Protein AF-A0A8J2I0V3-F1 (afdb_monomer_lite)

Sequence (167 aa):
MATTNLEAVETAKTISGPHTLFNSSFIIEFLEPPPTLNATVLMRTIYLTPANSKGKHHPQSPPLHLHFDQSETFYVAKGKVGTTLGWAAQDQAWTSEDGAFEIEPWVPHRFWPHPEAQEDSVLYVWAHPTGTPDPMDRLFFENLLLYMSDVEEKKVSLSLIQIMLMQ

Radius of gyration: 15.23 Å; chains: 1; bounding box: 44×33×40 Å

Secondary structure (DSSP, 8-state):
-PPP-HHHHHTPPEEEEEEEETTTTEEEEEE---GGG--SEEEEEEEPTTGGGGGGGSTTSPPSB--SSEEEEEEEEES-EEEEETTTTEEEEE-GGG-EEEE-TT--EEEEE-TT-SS-EEEEEEEEE-S-SS---HHHHHHHHHHHHHHHTTSS---HHHHHT--

Structure (mmCIF, N/CA/C/O backbone):
data_AF-A0A8J2I0V3-F1
#
_entry.id   AF-A0A8J2I0V3-F1
#
loop_
_atom_site.group_PDB
_atom_site.id
_atom_site.type_symbol
_atom_site.label_atom_id
_atom_site.label_alt_id
_atom_site.label_comp_id
_atom_site.label_asym_id
_atom_site.label_entity_id
_atom_site.label_seq_id
_atom_site.pdbx_PDB_ins_code
_atom_site.Cartn_x
_atom_site.Cartn_y
_atom_site.Cartn_z
_atom_site.occupancy
_atom_site.B_iso_or_equiv
_atom_site.auth_seq_id
_atom_site.auth_comp_id
_atom_site.auth_asym_id
_atom_site.auth_atom_id
_atom_site.pdbx_PDB_model_num
ATOM 1 N N . MET A 1 1 ? -23.773 2.812 6.307 1.00 44.81 1 MET A N 1
ATOM 2 C CA . MET A 1 1 ? -22.314 2.992 6.417 1.00 44.81 1 MET A CA 1
ATOM 3 C C . MET A 1 1 ? -22.044 4.483 6.401 1.00 44.81 1 MET A C 1
ATOM 5 O O . MET A 1 1 ? -22.636 5.163 5.570 1.00 44.81 1 MET A O 1
ATOM 9 N N . ALA A 1 2 ? -21.287 5.008 7.363 1.00 54.22 2 ALA A N 1
ATOM 10 C CA . ALA A 1 2 ? -20.864 6.404 7.308 1.00 54.22 2 ALA A CA 1
ATOM 11 C C . ALA A 1 2 ? -19.911 6.560 6.114 1.00 54.22 2 ALA A C 1
ATOM 13 O O . ALA A 1 2 ? -19.030 5.729 5.929 1.00 54.22 2 ALA A O 1
ATOM 14 N N . THR A 1 3 ? -20.119 7.569 5.274 1.00 70.19 3 THR A N 1
ATOM 15 C CA . THR A 1 3 ? -19.215 7.871 4.160 1.00 70.19 3 THR A CA 1
ATOM 16 C C . THR A 1 3 ? -17.861 8.309 4.709 1.00 70.19 3 THR A C 1
ATOM 18 O O . THR A 1 3 ? -17.801 9.273 5.475 1.00 70.19 3 THR A O 1
ATOM 21 N N . THR A 1 4 ? -16.788 7.618 4.321 1.00 84.44 4 THR A N 1
ATOM 22 C CA . THR A 1 4 ? -15.409 7.993 4.656 1.00 84.44 4 THR A CA 1
ATOM 23 C C . THR A 1 4 ? -15.131 9.421 4.195 1.00 84.44 4 THR A C 1
ATOM 25 O O . THR A 1 4 ? -15.359 9.761 3.035 1.00 84.44 4 THR A O 1
ATOM 28 N N . ASN A 1 5 ? -14.635 10.270 5.098 1.00 91.12 5 ASN A N 1
ATOM 29 C CA . ASN A 1 5 ? -14.218 11.625 4.748 1.00 91.12 5 ASN A CA 1
ATOM 30 C C . ASN A 1 5 ? -12.837 11.581 4.070 1.00 91.12 5 ASN A C 1
ATOM 32 O O . ASN A 1 5 ? -11.808 11.643 4.743 1.00 91.12 5 ASN A O 1
ATOM 36 N N . LEU A 1 6 ? -12.830 11.447 2.741 1.00 94.00 6 LEU A N 1
ATOM 37 C CA . LEU A 1 6 ? -11.606 11.360 1.939 1.00 94.00 6 LEU A CA 1
ATOM 38 C C . LEU A 1 6 ? -10.762 12.639 2.002 1.00 94.00 6 LEU A C 1
ATOM 40 O O . LEU A 1 6 ? -9.542 12.553 2.001 1.00 94.00 6 LEU A O 1
ATOM 44 N N . GLU A 1 7 ? -11.377 13.814 2.161 1.00 94.38 7 GLU A N 1
ATOM 45 C CA . GLU A 1 7 ? -10.634 15.069 2.335 1.00 94.38 7 GLU A CA 1
ATOM 46 C C . GLU A 1 7 ? -9.775 15.030 3.609 1.00 94.38 7 GLU A C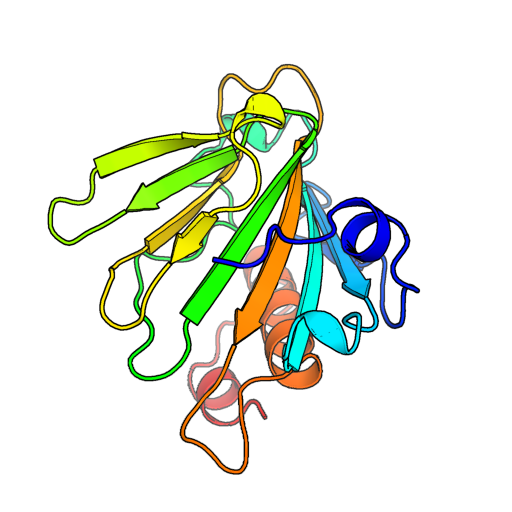 1
ATOM 48 O O . GLU A 1 7 ? -8.601 15.403 3.592 1.00 94.38 7 GLU A O 1
ATOM 53 N N . ALA A 1 8 ? -10.324 14.509 4.712 1.00 95.12 8 ALA A N 1
ATOM 54 C CA . ALA A 1 8 ? -9.568 14.335 5.953 1.00 95.12 8 ALA A CA 1
ATOM 55 C C . ALA A 1 8 ? -8.421 13.318 5.806 1.00 95.12 8 ALA A C 1
ATOM 57 O O . ALA A 1 8 ? -7.373 13.491 6.422 1.00 95.12 8 ALA A O 1
ATOM 58 N N . VAL A 1 9 ? -8.604 12.273 4.990 1.00 96.38 9 VAL A N 1
ATOM 59 C CA . VAL A 1 9 ? -7.557 11.285 4.670 1.00 96.38 9 VAL A CA 1
ATOM 60 C C . VAL A 1 9 ? -6.444 11.932 3.841 1.00 96.38 9 VAL A C 1
ATOM 62 O O . VAL A 1 9 ? -5.264 11.775 4.153 1.00 96.38 9 VAL A O 1
ATOM 65 N N . GLU A 1 10 ? -6.803 12.685 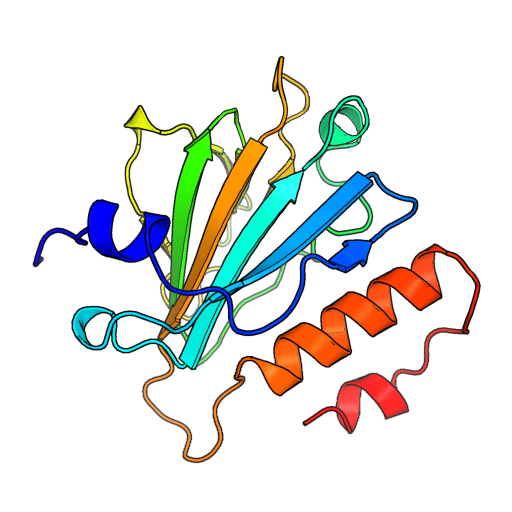2.802 1.00 96.69 10 GLU A N 1
ATOM 66 C CA . GLU A 1 10 ? -5.843 13.271 1.866 1.00 96.69 10 GLU A CA 1
ATOM 67 C C . GLU A 1 10 ? -5.003 14.391 2.490 1.00 96.69 10 GLU A C 1
ATOM 69 O O . GLU A 1 10 ? -3.817 14.527 2.170 1.00 96.69 10 GLU A O 1
ATOM 74 N N . THR A 1 11 ? -5.609 15.160 3.399 1.00 96.62 11 THR A N 1
ATOM 75 C CA . THR A 1 11 ? -4.984 16.283 4.121 1.00 96.62 11 THR A CA 1
ATOM 76 C C . THR A 1 11 ? -4.332 15.880 5.446 1.00 96.62 11 THR A C 1
ATOM 78 O O . THR A 1 11 ? -3.791 16.739 6.149 1.00 96.62 11 THR A O 1
ATOM 81 N N . ALA A 1 12 ? -4.358 14.588 5.795 1.00 97.69 12 ALA A N 1
ATOM 82 C CA . ALA A 1 12 ? -3.767 14.083 7.024 1.00 97.69 12 ALA A CA 1
ATOM 83 C C . ALA A 1 12 ? -2.273 14.438 7.123 1.00 97.69 12 ALA A C 1
ATOM 85 O O . ALA A 1 12 ? -1.519 14.413 6.147 1.00 97.69 12 ALA A O 1
ATOM 86 N N . LYS A 1 13 ? -1.838 14.783 8.336 1.00 98.00 13 LYS A N 1
ATOM 87 C CA . LYS A 1 13 ? -0.475 15.244 8.605 1.00 98.00 13 LYS A CA 1
ATOM 88 C C . LYS A 1 13 ? 0.525 14.105 8.405 1.00 98.00 13 LYS A C 1
ATOM 90 O O . LYS A 1 13 ? 0.410 13.073 9.059 1.00 98.00 13 LYS A O 1
ATOM 95 N N . THR A 1 14 ? 1.562 14.324 7.599 1.00 98.44 14 THR A N 1
ATOM 96 C CA . THR A 1 14 ? 2.701 13.398 7.510 1.00 98.44 14 THR A CA 1
ATOM 97 C C . THR A 1 14 ? 3.460 13.345 8.837 1.00 98.44 14 THR A C 1
ATOM 99 O O . THR A 1 14 ? 3.862 14.378 9.379 1.00 98.44 14 THR A O 1
ATOM 102 N N . ILE A 1 15 ? 3.667 12.135 9.352 1.00 98.31 15 ILE A N 1
ATOM 103 C CA . ILE A 1 15 ? 4.396 11.856 10.599 1.00 98.31 15 ILE A CA 1
ATOM 104 C C . ILE A 1 15 ? 5.674 11.040 10.377 1.00 98.31 15 ILE A C 1
ATOM 106 O O . ILE A 1 15 ? 6.540 11.049 11.249 1.00 98.31 15 ILE A O 1
ATOM 110 N N . SER A 1 16 ? 5.819 10.377 9.225 1.00 98.31 16 SER A N 1
ATOM 111 C CA . SER A 1 16 ? 7.087 9.797 8.769 1.00 98.31 16 SER A CA 1
ATOM 112 C C . SER A 1 16 ? 7.155 9.721 7.238 1.00 98.31 16 SER A C 1
ATOM 114 O O . SER A 1 16 ? 6.122 9.657 6.569 1.00 98.31 16 SER A O 1
ATOM 116 N N . GLY A 1 17 ? 8.368 9.709 6.684 1.00 97.19 17 GLY A N 1
ATOM 117 C CA . GLY A 1 17 ? 8.632 9.800 5.246 1.00 97.19 17 GLY A CA 1
ATOM 118 C C . GLY A 1 17 ? 8.710 11.248 4.719 1.00 97.19 17 GLY A C 1
ATOM 119 O O . GLY A 1 17 ? 8.766 12.190 5.514 1.00 97.19 17 GLY A O 1
ATOM 120 N N . PRO A 1 18 ? 8.745 11.448 3.387 1.00 98.06 18 PRO A N 1
ATOM 121 C CA . PRO A 1 18 ? 8.649 10.416 2.354 1.00 98.06 18 PRO A CA 1
ATOM 122 C C . PRO A 1 18 ? 9.880 9.511 2.307 1.00 98.06 18 PRO A C 1
ATOM 124 O O . PRO A 1 18 ? 11.017 9.978 2.244 1.00 98.06 18 PRO A O 1
ATOM 127 N N . HIS A 1 19 ? 9.639 8.203 2.278 1.00 98.56 19 HIS A N 1
ATOM 128 C CA . HIS A 1 19 ? 10.661 7.190 2.036 1.00 98.56 19 HIS A CA 1
ATOM 129 C C . HIS A 1 19 ? 10.602 6.770 0.574 1.00 98.56 19 HIS A C 1
ATOM 131 O O . HIS A 1 19 ? 9.550 6.362 0.088 1.00 98.56 19 HIS A O 1
ATOM 137 N N . THR A 1 20 ? 11.726 6.877 -0.130 1.00 98.50 20 THR A N 1
ATOM 138 C CA . THR A 1 20 ? 11.858 6.403 -1.514 1.00 98.50 20 THR A CA 1
ATOM 139 C C . THR A 1 20 ? 12.440 4.999 -1.492 1.00 98.50 20 THR A C 1
ATOM 141 O O . THR A 1 20 ? 13.559 4.807 -1.021 1.00 98.50 20 THR A O 1
ATOM 144 N N . LEU A 1 21 ? 11.669 4.030 -1.974 1.00 98.31 21 LEU A N 1
ATOM 145 C CA . LEU A 1 21 ? 11.920 2.603 -1.820 1.00 98.31 21 LEU A CA 1
ATOM 146 C C . LEU A 1 21 ? 11.964 1.888 -3.181 1.00 98.31 21 LEU A C 1
ATOM 148 O O . LEU A 1 21 ? 11.505 2.401 -4.208 1.00 98.31 21 LEU A O 1
ATOM 152 N N . PHE A 1 22 ? 12.478 0.662 -3.157 1.00 97.94 22 PHE A N 1
ATOM 153 C CA . PHE A 1 22 ? 12.474 -0.317 -4.238 1.00 97.94 22 PHE A CA 1
ATOM 154 C C . PHE A 1 22 ? 13.138 0.162 -5.540 1.00 97.94 22 PHE A C 1
ATOM 156 O O . PHE A 1 22 ? 12.588 0.013 -6.631 1.00 97.94 22 PHE A O 1
ATOM 163 N N . ASN A 1 23 ? 14.358 0.691 -5.446 1.00 97.31 23 ASN A N 1
ATOM 164 C CA . ASN A 1 23 ? 15.090 1.322 -6.552 1.00 97.31 23 ASN A CA 1
ATOM 165 C C . ASN A 1 23 ? 14.358 2.558 -7.103 1.00 97.31 23 ASN A C 1
ATOM 167 O O . ASN A 1 23 ? 14.238 2.738 -8.318 1.00 97.31 23 ASN A O 1
ATOM 171 N N . SER A 1 24 ? 13.857 3.398 -6.195 1.00 97.75 24 SER A N 1
ATOM 172 C CA . SER A 1 24 ? 13.147 4.643 -6.509 1.00 97.75 24 SER A CA 1
ATOM 173 C C . SER A 1 24 ? 11.892 4.460 -7.360 1.00 97.75 24 SER A C 1
ATOM 175 O O . SER A 1 24 ? 11.544 5.340 -8.146 1.00 97.75 24 SER A O 1
ATOM 177 N N . SER A 1 25 ? 11.208 3.324 -7.218 1.00 98.25 25 SER A N 1
ATOM 178 C CA . SER A 1 25 ? 9.961 3.042 -7.937 1.00 98.25 25 SER A CA 1
ATOM 179 C C . SER A 1 25 ? 8.705 3.217 -7.087 1.00 98.25 25 SER A C 1
ATOM 181 O O . SER A 1 25 ? 7.591 3.138 -7.60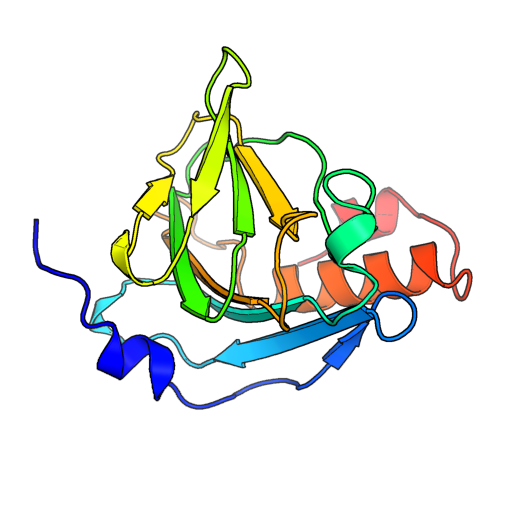6 1.00 98.25 25 SER A O 1
ATOM 183 N N . PHE A 1 26 ? 8.873 3.445 -5.786 1.00 98.62 26 PHE A N 1
ATOM 184 C CA . PHE A 1 26 ? 7.780 3.573 -4.838 1.00 98.62 26 PHE A CA 1
ATOM 185 C C . PHE A 1 26 ? 8.119 4.608 -3.772 1.00 98.62 26 PHE A C 1
ATOM 187 O O . PHE A 1 26 ? 9.229 4.612 -3.241 1.00 98.62 26 PHE A O 1
ATOM 194 N N . ILE A 1 27 ? 7.160 5.464 -3.441 1.00 98.75 27 ILE A N 1
ATOM 195 C CA . ILE A 1 27 ? 7.255 6.381 -2.305 1.00 98.75 27 ILE A CA 1
ATOM 196 C C . ILE A 1 27 ? 6.205 5.979 -1.282 1.00 98.75 27 ILE A C 1
ATOM 198 O O . ILE A 1 27 ? 5.072 5.668 -1.648 1.00 98.75 27 ILE A O 1
ATOM 202 N N . ILE A 1 28 ? 6.570 6.018 -0.005 1.00 98.69 28 ILE A N 1
ATOM 203 C CA . ILE A 1 28 ? 5.624 5.880 1.098 1.00 98.69 28 ILE A CA 1
ATOM 204 C C . ILE A 1 28 ? 5.808 6.989 2.126 1.00 98.69 28 ILE A C 1
ATOM 206 O O . ILE A 1 28 ? 6.924 7.337 2.515 1.00 98.69 28 ILE A O 1
ATOM 210 N N . GLU A 1 29 ? 4.685 7.520 2.581 1.00 98.69 29 GLU A N 1
ATOM 211 C CA . GLU A 1 29 ? 4.562 8.409 3.724 1.00 98.69 29 GLU A CA 1
ATOM 212 C C . GLU A 1 29 ? 3.578 7.801 4.716 1.00 98.69 29 GLU A C 1
ATOM 214 O O . GLU A 1 29 ? 2.534 7.268 4.334 1.00 98.69 29 GLU A O 1
ATOM 219 N N . PHE A 1 30 ? 3.895 7.925 5.997 1.00 98.56 30 PHE A N 1
ATOM 220 C CA . PHE A 1 30 ? 2.989 7.571 7.076 1.00 98.56 30 PHE A CA 1
ATOM 221 C C . PHE A 1 30 ? 2.332 8.841 7.588 1.00 98.56 30 PHE A C 1
ATOM 223 O O . PHE A 1 30 ? 3.017 9.823 7.894 1.00 98.56 30 PHE A O 1
ATOM 230 N N . LEU A 1 31 ? 1.010 8.820 7.672 1.00 98.50 31 LEU A N 1
ATOM 231 C CA . LEU A 1 31 ? 0.189 9.953 8.069 1.00 98.50 31 LEU A CA 1
ATOM 232 C C . LEU A 1 31 ? -0.447 9.681 9.434 1.00 98.50 31 LEU A C 1
ATOM 234 O O . LEU A 1 31 ? -0.674 8.531 9.809 1.00 98.50 31 LEU A O 1
ATOM 238 N N . GLU A 1 32 ? -0.735 10.743 10.177 1.00 97.62 32 GLU A N 1
ATOM 239 C CA . GLU A 1 32 ? -1.544 10.678 11.393 1.00 97.62 32 GLU A CA 1
ATOM 240 C C . GLU A 1 32 ? -2.992 10.342 11.005 1.00 97.62 32 GLU A C 1
ATOM 242 O O . GLU A 1 32 ? -3.629 11.157 10.330 1.00 97.62 32 GLU A O 1
ATOM 247 N N . PRO A 1 33 ? -3.532 9.163 11.374 1.00 95.38 33 PRO A N 1
ATOM 248 C CA . PRO A 1 33 ? -4.884 8.799 10.980 1.00 95.38 33 PRO A CA 1
ATOM 249 C C . PRO A 1 33 ? -5.899 9.768 11.601 1.00 95.38 33 PRO A C 1
ATOM 251 O O . PRO A 1 33 ? -5.851 10.001 12.814 1.00 95.38 33 PRO A O 1
ATOM 254 N N . PRO A 1 34 ? -6.851 10.317 10.824 1.00 93.94 34 PRO A N 1
ATOM 255 C CA . PRO A 1 34 ? -7.959 11.066 11.394 1.00 93.94 34 PRO A CA 1
ATOM 256 C C . PRO A 1 34 ? -8.666 10.239 12.482 1.00 93.94 34 PRO A C 1
ATOM 258 O O . PRO A 1 34 ? -8.963 9.065 12.238 1.00 93.94 34 PRO A O 1
ATOM 261 N N . PRO A 1 35 ? -9.011 10.820 13.650 1.00 89.31 35 PRO A N 1
ATOM 262 C CA . PRO A 1 35 ? -9.628 10.072 14.751 1.00 89.31 35 PRO A CA 1
ATOM 263 C C . PRO A 1 35 ? -10.908 9.323 14.360 1.00 89.31 35 PRO A C 1
ATOM 265 O O . PRO A 1 35 ? -11.255 8.311 14.959 1.00 89.31 35 PRO A O 1
ATOM 268 N N . THR A 1 36 ? -11.609 9.804 13.332 1.00 88.19 36 THR A N 1
ATOM 269 C CA . THR A 1 36 ? -12.836 9.200 12.807 1.00 88.19 36 THR A CA 1
ATOM 270 C C . THR A 1 36 ? -12.614 7.915 12.013 1.00 88.19 36 THR A C 1
ATOM 272 O O . THR A 1 36 ? -13.588 7.205 11.784 1.00 88.19 36 THR A O 1
ATOM 275 N N . LEU A 1 37 ? -11.388 7.614 11.566 1.00 89.00 37 LEU A N 1
ATOM 276 C CA . LEU A 1 37 ? -11.109 6.388 10.810 1.00 89.00 37 LEU A CA 1
ATOM 277 C C . LEU A 1 37 ? -11.002 5.151 11.699 1.00 89.00 37 LEU A C 1
ATOM 279 O O . LEU A 1 37 ? -11.129 4.052 11.178 1.00 89.00 37 LEU A O 1
ATOM 283 N N . ASN A 1 38 ? -10.756 5.308 13.006 1.00 87.94 38 ASN A N 1
ATOM 284 C CA . ASN A 1 38 ? -10.412 4.188 13.885 1.00 87.94 38 ASN A CA 1
ATOM 285 C C . ASN A 1 38 ? -9.322 3.296 13.251 1.00 87.94 38 ASN A C 1
ATOM 287 O O . ASN A 1 38 ? -9.556 2.124 12.957 1.00 87.94 38 ASN A O 1
ATOM 291 N N . ALA A 1 39 ? -8.166 3.894 12.953 1.00 93.00 39 ALA A N 1
ATOM 292 C CA . ALA A 1 39 ? -7.070 3.222 12.268 1.00 93.00 39 ALA A CA 1
ATOM 293 C C . ALA A 1 39 ? -5.759 3.326 13.052 1.00 93.00 39 ALA A C 1
ATOM 295 O O . ALA A 1 39 ? -5.471 4.367 13.646 1.00 93.00 39 ALA A O 1
ATOM 296 N N . THR A 1 40 ? -4.953 2.263 13.032 1.00 93.25 40 THR A N 1
ATOM 297 C CA . THR A 1 40 ? -3.633 2.221 13.701 1.00 93.25 40 THR A CA 1
ATOM 298 C C . THR A 1 40 ? -2.488 2.673 12.808 1.00 93.25 40 THR A C 1
ATOM 300 O O . THR A 1 40 ? -1.406 3.013 13.287 1.00 93.25 40 THR A O 1
ATOM 303 N N . VAL A 1 41 ? -2.727 2.709 11.502 1.00 95.88 41 VAL A N 1
ATOM 304 C CA . VAL A 1 41 ? -1.800 3.224 10.504 1.00 95.88 41 VAL A CA 1
ATOM 305 C C . VAL A 1 41 ? -2.595 3.835 9.358 1.00 95.88 41 VAL A C 1
ATOM 307 O O . VAL A 1 41 ? -3.659 3.333 9.004 1.00 95.88 41 VAL A O 1
ATOM 310 N N . LEU A 1 42 ? -2.066 4.908 8.777 1.00 97.94 42 LEU A N 1
ATOM 311 C CA . LEU A 1 42 ? -2.508 5.467 7.507 1.00 97.94 42 LEU A CA 1
ATOM 312 C C . LEU A 1 42 ? -1.265 5.703 6.650 1.00 97.94 42 LEU A C 1
ATOM 314 O O . LEU A 1 42 ? -0.329 6.384 7.072 1.00 97.94 42 LEU A O 1
ATOM 318 N N . MET A 1 43 ? -1.250 5.123 5.459 1.00 98.50 43 MET A N 1
ATOM 319 C CA . MET A 1 43 ? -0.152 5.217 4.505 1.00 98.50 43 MET A CA 1
ATOM 320 C C . MET A 1 43 ? -0.633 5.952 3.264 1.00 98.50 43 MET A C 1
ATOM 322 O O . MET A 1 43 ? -1.656 5.579 2.692 1.00 98.50 43 MET A O 1
ATOM 326 N N . ARG A 1 44 ? 0.128 6.952 2.817 1.00 98.75 44 ARG A N 1
ATOM 327 C CA . ARG A 1 44 ? 0.058 7.460 1.445 1.00 98.75 44 ARG A CA 1
ATOM 328 C C . ARG A 1 44 ? 1.196 6.838 0.663 1.00 98.75 44 ARG A C 1
ATOM 330 O O . ARG A 1 44 ? 2.363 6.997 1.012 1.00 98.75 44 ARG A O 1
ATOM 337 N N . THR A 1 45 ? 0.847 6.134 -0.397 1.00 98.44 45 THR A N 1
ATOM 338 C CA . THR A 1 45 ? 1.794 5.415 -1.240 1.00 98.44 45 THR A CA 1
ATOM 339 C C . THR A 1 45 ? 1.705 5.912 -2.670 1.00 98.44 45 THR A C 1
ATOM 341 O O . THR A 1 45 ? 0.628 6.273 -3.144 1.00 98.44 45 THR A O 1
ATOM 344 N N . ILE A 1 46 ? 2.845 5.963 -3.350 1.00 98.69 46 ILE A N 1
ATOM 345 C CA . ILE A 1 46 ? 2.937 6.412 -4.735 1.00 98.69 46 ILE A CA 1
ATOM 346 C C . ILE A 1 46 ? 3.730 5.378 -5.515 1.00 98.69 46 ILE A C 1
ATOM 348 O O . ILE A 1 46 ? 4.922 5.192 -5.268 1.00 98.69 46 ILE A O 1
ATOM 352 N N . TYR A 1 47 ? 3.083 4.728 -6.477 1.00 98.56 47 TYR A N 1
ATOM 353 C CA . TYR A 1 47 ? 3.790 3.951 -7.48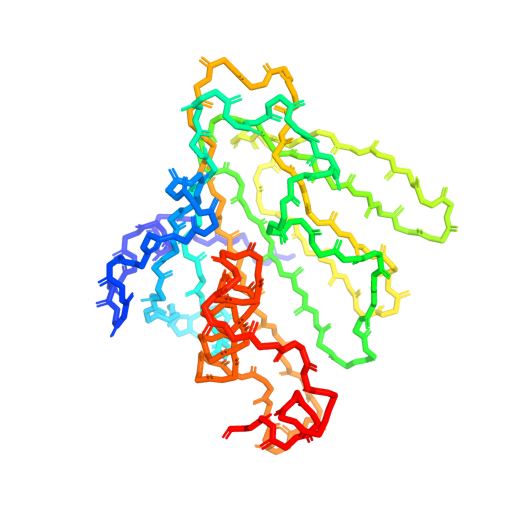4 1.00 98.56 47 TYR A CA 1
ATOM 354 C C . TYR A 1 47 ? 4.231 4.867 -8.624 1.00 98.56 47 TYR A C 1
ATOM 356 O O . TYR A 1 47 ? 3.398 5.520 -9.263 1.00 98.56 47 TYR A O 1
ATOM 364 N N . LEU A 1 48 ? 5.542 4.915 -8.861 1.00 98.19 48 LEU A N 1
ATOM 365 C CA . LEU A 1 48 ? 6.153 5.817 -9.829 1.00 98.19 48 LEU A CA 1
ATOM 366 C C . LEU A 1 48 ? 6.244 5.176 -11.215 1.00 98.19 48 LEU A C 1
ATOM 368 O O . LEU A 1 48 ? 6.646 4.020 -11.394 1.00 98.19 48 LEU A O 1
ATOM 372 N N . THR A 1 49 ? 5.929 5.961 -12.233 1.00 95.38 49 THR A N 1
ATOM 373 C CA . THR A 1 49 ? 6.176 5.595 -13.627 1.00 95.38 49 THR A CA 1
ATOM 374 C C . THR A 1 49 ? 7.680 5.649 -13.949 1.00 95.38 49 THR A C 1
ATOM 376 O O . THR A 1 49 ? 8.411 6.466 -13.393 1.00 95.38 49 THR A O 1
ATOM 379 N N . PRO A 1 50 ? 8.202 4.758 -14.820 1.00 96.06 50 PRO A N 1
ATOM 380 C CA . PRO A 1 50 ? 7.500 3.738 -15.607 1.00 96.06 50 PRO A CA 1
ATOM 381 C C . PRO A 1 50 ? 7.350 2.377 -14.893 1.00 96.06 50 PRO A C 1
ATOM 383 O O . PRO A 1 50 ? 6.958 1.388 -15.523 1.00 96.06 50 PRO A O 1
ATOM 386 N N . ALA A 1 51 ? 7.680 2.278 -13.601 1.00 95.50 51 ALA A N 1
ATOM 387 C CA . ALA A 1 51 ? 7.740 0.998 -12.894 1.00 95.50 51 ALA A CA 1
ATOM 388 C C . ALA A 1 51 ? 6.374 0.313 -12.722 1.00 95.50 51 ALA A C 1
ATOM 390 O O . ALA A 1 51 ? 6.337 -0.897 -12.498 1.00 95.50 51 ALA A O 1
ATOM 391 N N . ASN A 1 52 ? 5.269 1.039 -12.923 1.00 93.56 52 ASN A N 1
ATOM 392 C CA . ASN A 1 52 ? 3.913 0.480 -12.946 1.00 93.56 52 ASN A CA 1
ATOM 393 C C . ASN A 1 52 ? 3.747 -0.676 -13.941 1.00 93.56 52 ASN A C 1
ATOM 395 O O . ASN A 1 52 ? 3.001 -1.619 -13.683 1.00 93.56 52 ASN A O 1
ATOM 399 N N . SER A 1 53 ? 4.516 -0.661 -15.035 1.00 95.69 53 SER A N 1
ATOM 400 C CA . SER A 1 53 ? 4.564 -1.747 -16.024 1.00 95.69 53 SER A CA 1
ATOM 401 C C . SER A 1 53 ? 4.936 -3.114 -15.433 1.00 95.69 53 SER A C 1
ATOM 403 O O . SER A 1 53 ? 4.596 -4.142 -16.017 1.00 95.69 53 SER A O 1
ATOM 405 N N . LYS A 1 54 ? 5.590 -3.153 -14.262 1.00 97.19 54 LYS A N 1
ATOM 406 C CA . LYS A 1 54 ? 5.915 -4.400 -13.555 1.00 97.19 54 LYS A CA 1
ATOM 407 C C . LYS A 1 54 ? 4.674 -5.101 -12.987 1.00 97.19 54 LYS A C 1
ATOM 409 O O . LYS A 1 54 ? 4.740 -6.303 -12.727 1.00 97.19 54 LYS A O 1
ATOM 414 N N . GLY A 1 55 ? 3.555 -4.398 -12.794 1.00 97.88 55 GLY A N 1
ATOM 415 C CA . GLY A 1 55 ? 2.317 -4.994 -12.296 1.00 97.88 55 GLY A CA 1
ATOM 416 C C . GLY A 1 55 ? 2.520 -5.766 -10.992 1.00 97.88 55 GLY A C 1
ATOM 417 O O . GLY A 1 55 ? 3.240 -5.341 -10.094 1.00 97.88 55 GLY A O 1
ATOM 418 N N . LYS A 1 56 ? 1.968 -6.979 -10.942 1.00 97.88 56 LYS A N 1
ATOM 419 C CA . LYS A 1 56 ? 2.127 -7.950 -9.844 1.00 97.88 56 LYS A CA 1
ATOM 420 C C . LYS A 1 56 ? 3.573 -8.359 -9.528 1.00 97.88 56 LYS A C 1
ATOM 422 O O . LYS A 1 56 ? 3.796 -8.980 -8.487 1.00 97.88 56 LYS A O 1
ATOM 427 N N . HIS A 1 57 ? 4.521 -8.080 -10.422 1.00 97.50 57 HIS A N 1
ATOM 428 C CA . HIS A 1 57 ? 5.951 -8.334 -10.232 1.00 97.50 57 HIS A CA 1
ATOM 429 C C . HIS A 1 57 ? 6.707 -7.105 -9.719 1.00 97.50 57 HIS A C 1
ATOM 431 O O . HIS A 1 57 ? 7.928 -7.157 -9.573 1.00 97.50 57 HIS A O 1
ATOM 437 N N . HIS A 1 58 ? 6.022 -5.987 -9.471 1.00 98.12 58 HIS A N 1
ATOM 438 C CA . HIS A 1 58 ? 6.636 -4.869 -8.778 1.00 98.12 58 HIS A CA 1
ATOM 439 C C . HIS A 1 58 ? 7.069 -5.335 -7.374 1.00 98.12 58 HIS A C 1
ATOM 441 O O . HIS A 1 58 ? 6.273 -5.969 -6.687 1.00 98.12 58 HIS A O 1
ATOM 447 N N . PRO A 1 59 ? 8.298 -5.042 -6.922 1.00 96.88 59 PRO A N 1
ATOM 448 C CA . PRO A 1 59 ? 8.839 -5.603 -5.678 1.00 96.88 59 PRO A CA 1
ATOM 449 C C . PRO A 1 59 ? 8.086 -5.171 -4.413 1.00 96.88 59 PRO A C 1
ATOM 451 O O . PRO A 1 59 ? 8.058 -5.911 -3.439 1.00 96.88 59 PRO A O 1
ATOM 454 N N . GLN A 1 60 ? 7.424 -4.010 -4.435 1.00 96.69 60 GLN A N 1
ATOM 455 C CA . GLN A 1 60 ? 6.523 -3.622 -3.348 1.00 96.69 60 GLN A CA 1
ATOM 456 C C . GLN A 1 60 ? 5.259 -4.492 -3.293 1.00 96.69 60 GLN A C 1
ATOM 458 O O . GLN A 1 60 ? 4.695 -4.639 -2.213 1.00 96.69 60 GLN A O 1
ATOM 463 N N . SER A 1 61 ? 4.782 -5.030 -4.424 1.00 97.12 61 SER A N 1
ATOM 464 C CA . SER A 1 61 ? 3.486 -5.707 -4.481 1.00 97.12 61 SER A CA 1
ATOM 465 C C . SER A 1 61 ? 3.518 -6.950 -3.601 1.00 97.12 61 SER A C 1
ATOM 467 O O . SER A 1 61 ? 4.144 -7.940 -4.000 1.00 97.12 61 SER A O 1
ATOM 469 N N . PRO A 1 62 ? 2.826 -6.955 -2.446 1.00 94.19 62 PRO A N 1
ATOM 470 C CA . PRO A 1 62 ? 2.963 -8.036 -1.487 1.00 94.19 62 PRO A CA 1
ATOM 471 C C . PRO A 1 62 ? 2.507 -9.356 -2.119 1.00 94.19 62 PRO A C 1
ATOM 473 O O . PRO A 1 62 ? 1.713 -9.346 -3.071 1.00 94.19 62 PRO A O 1
ATOM 476 N N . PRO A 1 63 ? 2.977 -10.509 -1.617 1.00 94.31 63 PRO A N 1
ATOM 477 C CA . PRO A 1 63 ? 2.365 -11.791 -1.936 1.00 94.31 63 PRO A CA 1
ATOM 478 C C . PRO A 1 63 ? 0.854 -11.763 -1.669 1.00 94.31 63 PRO A C 1
ATOM 480 O O . PRO A 1 63 ? 0.366 -10.945 -0.889 1.00 94.31 63 PRO A O 1
ATOM 483 N N . LEU A 1 64 ? 0.104 -12.671 -2.299 1.00 97.00 64 LEU A N 1
ATOM 484 C CA . LEU A 1 64 ? -1.296 -12.873 -1.928 1.00 97.00 64 LEU A CA 1
ATOM 485 C C . LEU A 1 64 ? -1.343 -13.328 -0.464 1.00 97.00 64 LEU A C 1
ATOM 487 O O . LEU A 1 64 ? -0.765 -14.363 -0.125 1.00 97.00 64 LEU A O 1
ATOM 491 N N . HIS A 1 65 ? -1.993 -12.543 0.385 1.00 96.06 65 HIS A N 1
ATOM 492 C CA . HIS A 1 65 ? -2.060 -12.764 1.827 1.00 96.06 65 HIS A CA 1
ATOM 493 C C . HIS A 1 65 ? -3.468 -12.466 2.338 1.00 96.06 65 HIS A C 1
ATOM 495 O O . HIS A 1 65 ? -4.356 -12.125 1.561 1.00 96.06 65 HIS A O 1
ATOM 501 N N . LEU A 1 66 ? -3.697 -12.671 3.632 1.00 95.62 66 LEU A N 1
ATOM 502 C CA . LEU A 1 66 ? -4.967 -12.359 4.272 1.00 95.62 66 LEU A CA 1
ATOM 503 C C . LEU A 1 66 ? -4.732 -12.009 5.743 1.00 95.62 66 LEU A C 1
ATOM 505 O O . LEU A 1 66 ? -3.781 -12.498 6.356 1.00 95.62 66 LEU A O 1
ATOM 509 N N . HIS A 1 67 ? -5.620 -11.197 6.301 1.00 93.00 67 HIS A N 1
ATOM 510 C CA . HIS A 1 67 ? -5.632 -10.841 7.714 1.00 93.00 67 HIS A CA 1
ATOM 511 C C . HIS A 1 67 ? -6.733 -11.623 8.439 1.00 93.00 67 HIS A C 1
ATOM 513 O O . HIS A 1 67 ? -7.826 -11.798 7.903 1.00 93.00 67 HIS A O 1
ATOM 519 N N . PHE A 1 68 ? -6.452 -12.116 9.649 1.00 91.88 68 PHE A N 1
ATOM 520 C CA . PHE A 1 68 ? -7.433 -12.880 10.434 1.00 91.88 68 PHE A CA 1
ATOM 521 C C . PHE A 1 68 ? -8.354 -12.002 11.296 1.00 91.88 68 PHE A C 1
ATOM 523 O O . PHE A 1 68 ? -9.493 -12.394 11.531 1.00 91.88 68 PHE A O 1
ATOM 530 N N . ASP A 1 69 ? -7.865 -10.851 11.768 1.00 90.06 69 ASP A N 1
ATOM 531 C CA . ASP A 1 69 ? -8.590 -9.951 12.690 1.00 90.06 69 ASP A CA 1
ATOM 532 C C . ASP A 1 69 ? -8.656 -8.494 12.202 1.00 90.06 69 ASP A C 1
ATOM 534 O O . ASP A 1 69 ? -9.555 -7.753 12.566 1.00 90.06 69 ASP A O 1
ATOM 538 N N . GLN A 1 70 ? -7.710 -8.077 11.365 1.00 90.62 70 GLN A N 1
ATOM 539 C CA . GLN A 1 70 ? -7.613 -6.710 10.864 1.00 90.62 70 GLN A CA 1
ATOM 540 C C . GLN A 1 70 ? -8.347 -6.588 9.526 1.00 90.62 70 GLN A C 1
ATOM 542 O O . GLN A 1 70 ? -8.075 -7.381 8.623 1.00 90.62 70 GLN A O 1
ATOM 547 N N . SER A 1 71 ? -9.221 -5.589 9.379 1.00 93.81 71 SER A N 1
ATOM 548 C CA . SER A 1 71 ? -9.646 -5.131 8.051 1.00 93.81 71 SER A CA 1
ATOM 549 C C . SER A 1 71 ? -8.679 -4.070 7.525 1.00 93.81 71 SER A C 1
ATOM 551 O O . SER A 1 71 ? -7.977 -3.392 8.288 1.00 93.81 71 SER A O 1
ATOM 553 N N . GLU A 1 72 ? -8.605 -3.944 6.207 1.00 95.06 72 GLU A N 1
ATOM 554 C CA . GLU A 1 72 ? -7.768 -2.956 5.535 1.00 95.06 72 GLU A CA 1
ATOM 555 C C . GLU A 1 72 ? -8.609 -2.205 4.513 1.00 95.06 72 GLU A C 1
ATOM 557 O O . GLU A 1 72 ? -9.202 -2.804 3.620 1.00 95.06 72 GLU A O 1
ATOM 562 N N . THR A 1 73 ? -8.658 -0.885 4.630 1.00 96.62 73 THR A N 1
ATOM 563 C CA . THR A 1 73 ? -9.364 -0.040 3.674 1.00 96.62 73 THR A CA 1
ATOM 564 C C . THR A 1 73 ? -8.358 0.690 2.807 1.00 96.62 73 THR A C 1
ATOM 566 O O . THR A 1 73 ? -7.322 1.159 3.287 1.00 96.62 73 THR A O 1
ATOM 569 N N . PHE A 1 74 ? -8.675 0.818 1.523 1.00 97.81 74 PHE A N 1
ATOM 570 C CA . PHE A 1 74 ? -7.862 1.580 0.592 1.00 97.81 74 PHE A CA 1
ATOM 571 C C . PHE A 1 74 ? -8.692 2.536 -0.257 1.00 97.81 74 PHE A C 1
ATOM 573 O O . PHE A 1 74 ? -9.903 2.385 -0.408 1.00 97.81 74 PHE A O 1
ATOM 580 N N . TYR A 1 75 ? -8.011 3.521 -0.832 1.00 97.62 75 TYR A N 1
ATOM 581 C CA . TYR A 1 75 ? -8.581 4.501 -1.747 1.00 97.62 75 TYR A CA 1
ATOM 582 C C . TYR A 1 75 ? -7.517 4.967 -2.747 1.00 97.62 75 TYR A C 1
ATOM 584 O O . TYR A 1 75 ? -6.401 5.322 -2.360 1.00 97.62 75 TYR A O 1
ATOM 592 N N . VAL A 1 76 ? -7.857 4.981 -4.036 1.00 98.50 76 VAL A N 1
ATOM 593 C CA . VAL A 1 76 ? -6.979 5.489 -5.099 1.00 98.50 76 VAL A CA 1
ATOM 594 C C . VAL A 1 76 ? -7.289 6.962 -5.336 1.00 98.50 76 VAL A C 1
ATOM 596 O O . VAL A 1 76 ? -8.309 7.284 -5.921 1.00 98.50 76 VAL A O 1
ATOM 599 N N . ALA A 1 77 ? -6.400 7.868 -4.939 1.00 98.31 77 ALA A N 1
ATOM 600 C CA . ALA A 1 77 ? -6.603 9.304 -5.158 1.00 98.31 77 ALA A CA 1
ATOM 601 C C . ALA A 1 77 ? -6.238 9.749 -6.581 1.00 98.31 77 ALA A C 1
ATOM 603 O O . ALA A 1 77 ? -6.758 10.740 -7.094 1.00 98.31 77 ALA A O 1
ATOM 604 N N . LYS A 1 78 ? -5.309 9.034 -7.224 1.00 98.31 78 LYS A N 1
ATOM 605 C CA . LYS A 1 78 ? -4.791 9.379 -8.549 1.00 98.31 78 LYS A CA 1
ATOM 606 C C . LYS A 1 78 ? -4.275 8.144 -9.279 1.00 98.31 78 LYS A C 1
ATOM 608 O O . LYS A 1 78 ? -3.722 7.242 -8.650 1.00 98.31 78 LYS A O 1
ATOM 613 N N . GLY A 1 79 ? -4.375 8.143 -10.606 1.00 98.00 79 GLY A N 1
ATOM 614 C CA . GLY A 1 79 ? -3.850 7.076 -11.449 1.00 98.00 79 GLY A CA 1
ATOM 615 C C . GLY A 1 79 ? -4.704 5.812 -11.373 1.00 98.00 79 GLY A C 1
ATOM 616 O O . GLY A 1 79 ? -5.933 5.885 -11.341 1.00 98.00 79 GLY A O 1
ATOM 617 N N . LYS A 1 80 ? -4.053 4.644 -11.403 1.00 98.44 80 LYS A N 1
ATOM 618 C CA . LYS A 1 80 ? -4.734 3.347 -11.448 1.00 98.44 80 LYS A CA 1
ATOM 619 C C . LYS A 1 80 ? -3.952 2.294 -10.663 1.00 98.44 80 LYS A C 1
ATOM 621 O O . LYS A 1 80 ? -2.777 2.043 -10.935 1.00 98.44 80 LYS A O 1
ATOM 626 N N . VAL A 1 81 ? -4.624 1.623 -9.734 1.00 98.62 81 VAL A N 1
ATOM 627 C CA . VAL A 1 81 ? -4.057 0.526 -8.933 1.00 98.62 81 VAL A CA 1
ATOM 628 C C . VAL A 1 81 ? -4.862 -0.739 -9.169 1.00 98.62 81 VAL A C 1
ATOM 630 O O . VAL A 1 81 ? -6.067 -0.688 -9.392 1.00 98.62 81 VAL A O 1
ATOM 633 N N . GLY A 1 82 ? -4.190 -1.881 -9.164 1.00 98.44 82 GLY A N 1
ATOM 634 C CA . GLY A 1 82 ? -4.832 -3.179 -9.215 1.00 98.44 82 GLY A CA 1
ATOM 635 C C . GLY A 1 82 ? -4.871 -3.854 -7.851 1.00 98.44 82 GLY A C 1
ATOM 636 O O . GLY A 1 82 ? -3.939 -3.739 -7.052 1.00 98.44 82 GLY A O 1
ATOM 637 N N . THR A 1 83 ? -5.927 -4.618 -7.613 1.00 98.38 83 THR A N 1
ATOM 638 C CA . THR A 1 83 ? -5.996 -5.589 -6.521 1.00 98.38 83 THR A CA 1
ATOM 639 C C . THR A 1 83 ? -6.248 -6.970 -7.090 1.00 98.38 83 THR A C 1
ATOM 641 O O . THR A 1 83 ? -7.001 -7.113 -8.049 1.00 98.38 83 THR A O 1
ATOM 644 N N . THR A 1 84 ? -5.683 -8.000 -6.474 1.00 98.56 84 THR A N 1
ATOM 645 C CA . THR A 1 84 ? -6.228 -9.361 -6.589 1.00 98.56 84 THR A CA 1
ATOM 646 C C . THR A 1 84 ? -7.025 -9.626 -5.321 1.00 98.56 84 THR A C 1
ATOM 648 O O . THR A 1 84 ? -6.452 -9.443 -4.254 1.00 98.56 84 THR A O 1
ATOM 651 N N . LEU A 1 85 ? -8.297 -10.021 -5.416 1.00 97.25 85 LEU A N 1
ATOM 652 C CA . LEU A 1 85 ? -9.218 -10.151 -4.281 1.00 97.25 85 LEU A CA 1
ATOM 653 C C . LEU A 1 85 ? -9.944 -11.502 -4.247 1.00 97.25 85 LEU A C 1
ATOM 655 O O . LEU A 1 85 ? -10.319 -12.080 -5.274 1.00 97.25 85 LEU A O 1
ATOM 659 N N . GLY A 1 86 ? -10.198 -11.963 -3.025 1.00 97.38 86 GLY A N 1
ATOM 660 C CA . GLY A 1 86 ? -11.029 -13.117 -2.717 1.00 97.38 86 GLY A CA 1
ATOM 661 C C . GLY A 1 86 ? -10.375 -14.466 -3.016 1.00 97.38 86 GLY A C 1
ATOM 662 O O . GLY A 1 86 ? -9.309 -14.582 -3.616 1.00 97.38 86 GLY A O 1
ATOM 663 N N . TRP A 1 87 ? -11.064 -15.532 -2.612 1.00 96.75 87 TRP A N 1
ATOM 664 C CA . TRP A 1 87 ? -10.598 -16.915 -2.770 1.00 96.75 87 TRP A CA 1
ATOM 665 C C . TRP A 1 87 ? -10.503 -17.381 -4.228 1.00 96.75 87 TRP A C 1
ATOM 667 O O . TRP A 1 87 ? -9.755 -18.305 -4.531 1.00 96.75 87 TRP A O 1
ATOM 677 N N . ALA A 1 88 ? -11.228 -16.725 -5.136 1.00 97.62 88 ALA A N 1
ATOM 678 C CA . ALA A 1 88 ? -11.108 -16.939 -6.576 1.00 97.62 88 ALA A CA 1
ATOM 679 C C . ALA A 1 88 ? -9.938 -16.157 -7.211 1.00 97.62 88 ALA A C 1
ATOM 681 O O . ALA A 1 88 ? -9.724 -16.290 -8.414 1.00 97.62 88 ALA A O 1
ATOM 682 N N . ALA A 1 89 ? -9.203 -15.355 -6.426 1.00 96.69 89 ALA A N 1
ATOM 683 C CA . ALA A 1 89 ? -8.075 -14.531 -6.860 1.00 96.69 89 ALA A CA 1
ATOM 684 C C . ALA A 1 89 ? -8.396 -13.668 -8.095 1.00 96.69 89 ALA A C 1
ATOM 686 O O . ALA A 1 89 ? -7.666 -13.682 -9.088 1.00 96.69 89 ALA A O 1
ATOM 687 N N . GLN A 1 90 ? -9.510 -12.934 -8.039 1.00 98.12 90 GLN A N 1
ATOM 688 C CA . GLN A 1 90 ? -9.964 -12.101 -9.152 1.00 98.12 90 GLN A CA 1
ATOM 689 C C . GLN A 1 90 ? -9.236 -10.762 -9.154 1.00 98.12 90 GLN A C 1
ATOM 691 O O . GLN A 1 90 ? -9.072 -10.140 -8.107 1.00 98.12 90 GLN A O 1
ATOM 696 N N . ASP A 1 91 ? -8.815 -10.318 -10.333 1.00 98.50 91 ASP A N 1
ATOM 697 C CA . ASP A 1 91 ? -8.190 -9.014 -10.498 1.00 98.50 91 ASP A CA 1
ATOM 698 C C . ASP A 1 91 ? -9.238 -7.927 -10.716 1.00 98.50 91 ASP A C 1
ATOM 700 O O . ASP A 1 91 ? -10.176 -8.100 -11.494 1.00 98.50 91 ASP A O 1
ATOM 704 N N . GLN A 1 92 ? -9.027 -6.786 -10.071 1.00 97.62 92 GLN A N 1
ATOM 705 C CA . GLN A 1 92 ? -9.827 -5.584 -10.243 1.00 97.62 92 GLN A CA 1
ATOM 706 C C . GLN A 1 92 ? -8.910 -4.367 -10.353 1.00 97.62 92 GLN A C 1
ATOM 708 O O . GLN A 1 92 ? -7.873 -4.303 -9.692 1.00 97.62 92 GLN A O 1
ATOM 713 N N . ALA A 1 93 ? -9.288 -3.420 -11.208 1.00 98.31 93 ALA A N 1
ATOM 714 C CA . ALA A 1 93 ? -8.639 -2.123 -11.333 1.00 98.31 93 ALA A CA 1
ATOM 715 C C . ALA A 1 93 ? -9.453 -1.065 -10.586 1.00 98.31 93 ALA A C 1
ATOM 717 O O . ALA A 1 93 ? -10.681 -1.105 -10.621 1.00 98.31 93 ALA A O 1
ATOM 718 N N . TRP A 1 94 ? -8.752 -0.129 -9.956 1.00 98.50 94 TRP A N 1
ATOM 719 C CA . TRP A 1 94 ? -9.315 0.924 -9.119 1.00 98.50 94 TRP A CA 1
ATOM 720 C C . TRP A 1 94 ? -8.766 2.287 -9.521 1.00 98.50 94 TRP A C 1
ATOM 722 O O . TRP A 1 94 ? -7.586 2.424 -9.874 1.00 98.50 94 TRP A O 1
ATOM 732 N N . THR A 1 95 ? -9.632 3.285 -9.435 1.00 98.44 95 THR A N 1
ATOM 733 C CA . THR A 1 95 ? -9.403 4.697 -9.743 1.00 98.44 95 THR A CA 1
ATOM 734 C C . THR A 1 95 ? -10.064 5.572 -8.675 1.00 98.44 95 THR A C 1
ATOM 736 O O . THR A 1 95 ? -10.714 5.070 -7.757 1.00 98.44 95 THR A O 1
ATOM 739 N N . SER A 1 96 ? -9.926 6.892 -8.789 1.00 97.06 96 SER A N 1
ATOM 740 C CA . SER A 1 96 ? -10.570 7.834 -7.865 1.00 97.06 96 SER A CA 1
ATOM 741 C C . SER A 1 96 ? -12.093 7.849 -7.941 1.00 97.06 96 SER A C 1
ATOM 743 O O . SER A 1 96 ? -12.740 8.242 -6.972 1.00 97.06 96 SER A O 1
ATOM 745 N N . GLU A 1 97 ? -12.681 7.376 -9.041 1.00 97.00 97 GLU A N 1
ATOM 746 C CA . GLU A 1 97 ? -14.136 7.284 -9.202 1.00 97.00 97 GLU A CA 1
ATOM 747 C C . GLU A 1 97 ? -14.757 6.169 -8.342 1.00 97.00 97 GLU A C 1
ATOM 749 O O . GLU A 1 97 ? -15.950 6.223 -8.041 1.00 97.00 97 GLU A O 1
ATOM 754 N N . ASP A 1 98 ? -13.956 5.190 -7.907 1.00 96.88 98 ASP A N 1
ATOM 755 C CA . ASP A 1 98 ? -14.428 4.021 -7.154 1.00 96.88 98 ASP A CA 1
ATOM 756 C C . ASP A 1 98 ? -14.574 4.287 -5.642 1.00 96.88 98 ASP A C 1
ATOM 758 O O . ASP A 1 98 ? -15.251 3.539 -4.935 1.00 96.88 98 ASP A O 1
ATOM 762 N N . GLY A 1 99 ? -13.971 5.368 -5.136 1.00 95.88 99 GLY A N 1
ATOM 763 C CA . GLY A 1 99 ? -13.992 5.721 -3.716 1.00 95.88 99 GLY A CA 1
ATOM 764 C C . GLY A 1 99 ? -13.165 4.779 -2.831 1.00 95.88 99 GLY A C 1
ATOM 765 O O . GLY A 1 99 ? -12.225 4.128 -3.285 1.00 95.88 99 GLY A O 1
ATOM 766 N N . ALA A 1 100 ? -13.474 4.762 -1.531 1.00 96.75 100 ALA A N 1
ATOM 767 C CA . ALA A 1 100 ? -12.817 3.871 -0.578 1.00 96.75 100 ALA A CA 1
ATOM 768 C C . ALA A 1 100 ? -13.457 2.477 -0.582 1.00 96.75 100 ALA A C 1
ATOM 770 O O . ALA A 1 100 ? -14.685 2.360 -0.585 1.00 96.75 100 ALA A O 1
ATOM 771 N N . PHE A 1 101 ? -12.628 1.440 -0.501 1.00 96.62 101 PHE A N 1
ATOM 772 C CA . PHE A 1 101 ? -13.057 0.048 -0.419 1.00 96.62 101 PHE A CA 1
ATOM 773 C C . PHE A 1 101 ? -12.405 -0.650 0.772 1.00 96.62 101 PHE A C 1
ATOM 775 O O . PHE A 1 101 ? -11.184 -0.612 0.926 1.00 96.62 101 PHE A O 1
ATOM 782 N N . GLU A 1 102 ? -13.227 -1.293 1.598 1.00 96.19 102 GLU A N 1
ATOM 783 C CA . GLU A 1 102 ? -12.787 -2.069 2.754 1.00 96.19 102 GLU A CA 1
ATOM 784 C C . GLU A 1 102 ? -12.624 -3.545 2.380 1.00 96.19 102 GLU A C 1
ATOM 786 O O . GLU A 1 102 ? -13.529 -4.187 1.841 1.00 96.19 102 GLU A O 1
ATOM 791 N N . ILE A 1 103 ? -11.444 -4.081 2.673 1.00 96.31 103 ILE A N 1
ATOM 792 C CA . ILE A 1 103 ? -11.125 -5.497 2.601 1.00 96.31 103 ILE A CA 1
ATOM 793 C C . ILE A 1 103 ? -11.324 -6.081 3.998 1.00 96.31 103 ILE A C 1
ATOM 795 O O . ILE A 1 103 ? -10.531 -5.860 4.913 1.00 96.31 103 ILE A O 1
ATOM 799 N N . GLU A 1 104 ? -12.402 -6.842 4.140 1.00 95.50 104 GLU A N 1
ATOM 800 C CA . GLU A 1 104 ? -12.764 -7.518 5.384 1.00 95.50 104 GLU A CA 1
ATOM 801 C C . GLU A 1 104 ? -11.739 -8.596 5.790 1.00 95.50 104 GLU A C 1
ATOM 803 O O . GLU A 1 104 ? -11.045 -9.166 4.931 1.00 95.50 104 GLU A O 1
ATOM 808 N N . PRO A 1 105 ? -11.680 -8.967 7.084 1.00 94.69 105 PRO A N 1
ATOM 809 C CA . PRO A 1 105 ? -10.902 -10.114 7.530 1.00 94.69 105 PRO A CA 1
ATOM 810 C C . PRO A 1 105 ? -11.266 -11.383 6.744 1.00 94.69 105 PRO A C 1
ATOM 812 O O . PRO A 1 105 ? -12.400 -11.570 6.302 1.00 94.69 105 PRO A O 1
ATOM 815 N N . TRP A 1 106 ? -10.303 -12.294 6.592 1.00 96.00 106 TRP A N 1
ATOM 816 C CA . TRP A 1 106 ? -10.446 -13.559 5.851 1.00 96.00 106 TRP A CA 1
ATOM 817 C C . TRP A 1 106 ? -10.676 -13.435 4.340 1.00 96.00 106 TRP A C 1
ATOM 819 O O . TRP A 1 106 ? -10.943 -14.446 3.678 1.00 96.00 106 TRP A O 1
ATOM 829 N N . VAL A 1 107 ? -10.515 -12.242 3.766 1.00 97.31 107 VAL A N 1
ATOM 830 C CA . VAL A 1 107 ? -10.505 -12.033 2.315 1.00 97.31 107 VAL A CA 1
ATOM 831 C C . VAL A 1 107 ? -9.056 -12.031 1.816 1.00 97.31 107 VAL A C 1
ATOM 833 O O . VAL A 1 107 ? -8.303 -11.123 2.162 1.00 97.31 107 VAL A O 1
ATOM 836 N N . PRO A 1 108 ? -8.625 -13.013 0.997 1.00 98.00 108 PRO A N 1
ATOM 837 C CA . PRO A 1 108 ? -7.304 -12.971 0.380 1.00 98.00 108 PRO A CA 1
ATOM 838 C C . PRO A 1 108 ? -7.147 -11.744 -0.515 1.00 98.00 108 PRO A C 1
ATOM 840 O O . PRO A 1 108 ? -8.030 -11.468 -1.329 1.00 98.00 108 PRO A O 1
ATOM 843 N N . HIS A 1 109 ? -6.031 -11.031 -0.391 1.00 98.19 109 HIS A N 1
ATOM 844 C CA . HIS A 1 109 ? -5.766 -9.835 -1.176 1.00 98.19 109 HIS A CA 1
ATOM 845 C C . HIS A 1 109 ? -4.277 -9.577 -1.438 1.00 98.19 109 HIS A C 1
ATOM 847 O O . HIS A 1 109 ? -3.381 -10.134 -0.798 1.00 98.19 109 HIS A O 1
ATOM 853 N N . ARG A 1 110 ? -4.018 -8.750 -2.453 1.00 97.81 110 ARG A N 1
ATOM 854 C CA . ARG A 1 110 ? -2.746 -8.047 -2.679 1.00 97.81 110 ARG A CA 1
ATOM 855 C C . ARG A 1 110 ? -2.970 -6.817 -3.553 1.00 97.81 110 ARG A C 1
ATOM 857 O O . ARG A 1 110 ? -3.812 -6.858 -4.450 1.00 97.81 110 ARG A O 1
ATOM 864 N N . PHE A 1 111 ? -2.140 -5.796 -3.364 1.00 97.94 111 PHE A N 1
ATOM 865 C CA . PHE A 1 111 ? -2.090 -4.592 -4.197 1.00 97.94 111 PHE A CA 1
ATOM 866 C C . PHE A 1 111 ? -0.959 -4.666 -5.222 1.00 97.94 111 PHE A C 1
ATOM 868 O O . PHE A 1 111 ? 0.083 -5.285 -4.980 1.00 97.94 111 PHE A O 1
ATOM 875 N N . TRP A 1 112 ? -1.148 -4.029 -6.372 1.00 98.56 112 TRP A N 1
ATOM 876 C CA . TRP A 1 112 ? -0.113 -3.888 -7.392 1.00 98.56 112 TRP A CA 1
ATOM 877 C C . TRP A 1 112 ? -0.325 -2.635 -8.247 1.00 98.56 112 TRP A C 1
ATOM 879 O O . TRP A 1 112 ? -1.468 -2.251 -8.497 1.00 98.56 112 TRP A O 1
ATOM 889 N N . PRO A 1 113 ? 0.748 -1.984 -8.733 1.00 98.19 113 PRO A N 1
ATOM 890 C CA . PRO A 1 113 ? 0.588 -0.859 -9.644 1.00 98.19 113 PRO A CA 1
ATOM 891 C C . PRO A 1 113 ? -0.006 -1.338 -10.964 1.00 98.19 113 PRO A C 1
ATOM 893 O O . PRO A 1 113 ? 0.455 -2.336 -11.515 1.00 98.19 113 PRO A O 1
ATOM 896 N N . HIS A 1 114 ? -1.012 -0.652 -11.502 1.00 98.31 114 HIS A N 1
ATOM 897 C CA . HIS A 1 114 ? -1.661 -1.143 -12.712 1.00 98.31 114 HIS A CA 1
ATOM 898 C C . HIS A 1 114 ? -0.787 -0.891 -13.959 1.00 98.31 114 HIS A C 1
ATOM 900 O O . HIS A 1 114 ? -0.411 0.258 -14.191 1.00 98.31 114 HIS A O 1
ATOM 906 N N . PRO A 1 115 ? -0.499 -1.893 -14.821 1.00 97.75 115 PRO A N 1
ATOM 907 C CA . PRO A 1 115 ? 0.366 -1.703 -15.996 1.00 97.75 115 PRO A CA 1
ATOM 908 C C . PRO A 1 115 ? -0.134 -0.656 -16.997 1.00 97.75 115 PRO A C 1
ATOM 910 O O . PRO A 1 115 ? 0.656 -0.048 -17.707 1.00 97.75 115 PRO A O 1
ATOM 913 N N . GLU A 1 116 ? -1.449 -0.441 -17.048 1.00 96.94 116 GLU A N 1
ATOM 914 C CA . GLU A 1 116 ? -2.082 0.592 -17.883 1.00 96.94 116 GLU A CA 1
ATOM 915 C C . GLU A 1 116 ? -2.158 1.984 -17.229 1.00 96.94 116 GLU A C 1
ATOM 917 O O . GLU A 1 116 ? -2.800 2.879 -17.783 1.00 96.94 116 GLU A O 1
ATOM 922 N N . ALA A 1 117 ? -1.589 2.184 -16.037 1.00 97.12 117 ALA A N 1
ATOM 923 C CA . ALA A 1 117 ? -1.513 3.513 -15.441 1.00 97.12 117 ALA A CA 1
ATOM 924 C C . ALA A 1 117 ? -0.626 4.415 -16.318 1.00 97.12 117 ALA A C 1
ATOM 926 O O . ALA A 1 117 ? 0.546 4.115 -16.545 1.00 97.12 117 ALA A O 1
ATOM 927 N N . GLN A 1 118 ? -1.191 5.516 -16.817 1.00 95.19 118 GLN A N 1
ATOM 928 C CA . GLN A 1 118 ? -0.489 6.471 -17.690 1.00 95.19 118 GLN A CA 1
ATOM 929 C C . GLN A 1 118 ? 0.299 7.533 -16.908 1.00 95.19 118 GLN A C 1
ATOM 931 O O . GLN A 1 118 ? 1.035 8.321 -17.493 1.00 95.19 118 GLN A O 1
ATOM 936 N N . GLU A 1 119 ? 0.141 7.545 -15.588 1.00 97.69 119 GLU A N 1
ATOM 937 C CA . GLU A 1 119 ? 0.778 8.462 -14.653 1.00 97.69 119 GLU A CA 1
ATOM 938 C C . GLU A 1 119 ? 1.051 7.750 -13.322 1.00 97.69 119 GLU A C 1
ATOM 940 O O . GLU A 1 119 ? 0.642 6.600 -13.111 1.00 97.69 119 GLU A O 1
ATOM 945 N N . ASP A 1 120 ? 1.755 8.434 -12.424 1.00 98.56 120 ASP A N 1
ATOM 946 C CA . ASP A 1 120 ? 1.991 7.946 -11.069 1.00 98.56 120 ASP A CA 1
ATOM 947 C C . ASP A 1 120 ? 0.661 7.689 -10.356 1.00 98.56 120 ASP A C 1
ATOM 949 O O . ASP A 1 120 ? -0.292 8.466 -10.475 1.00 98.56 120 ASP A O 1
ATOM 953 N N . SER A 1 121 ? 0.597 6.583 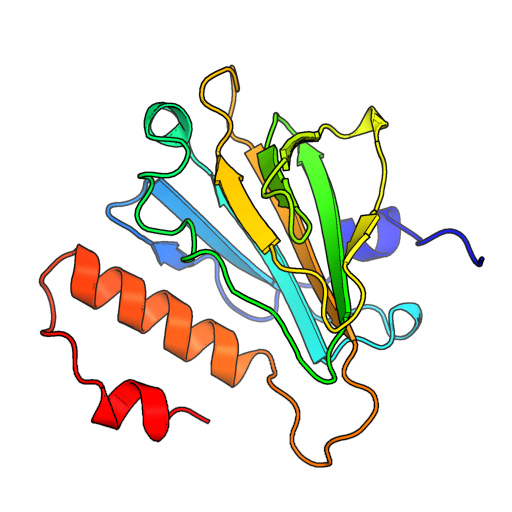-9.618 1.00 98.69 121 SER A N 1
ATOM 954 C CA . SER A 1 121 ? -0.628 6.162 -8.936 1.00 98.69 121 SER A CA 1
ATOM 955 C C . SER A 1 121 ? -0.507 6.398 -7.442 1.00 98.69 121 SER A C 1
ATOM 957 O O . SER A 1 121 ? 0.417 5.877 -6.820 1.00 98.69 121 SER A O 1
ATOM 959 N N . VAL A 1 122 ? -1.430 7.181 -6.884 1.00 98.62 122 VAL A N 1
ATOM 960 C CA . VAL A 1 122 ? -1.466 7.544 -5.463 1.00 98.62 122 VAL A CA 1
ATOM 961 C C . VAL A 1 122 ? -2.550 6.727 -4.776 1.00 98.62 122 VAL A C 1
ATOM 963 O O . VAL A 1 122 ? -3.726 6.829 -5.126 1.00 98.62 122 VAL A O 1
ATOM 966 N N . LEU A 1 123 ? -2.143 5.933 -3.793 1.00 98.50 123 LEU A N 1
ATOM 967 C CA . LEU A 1 123 ? -2.993 5.019 -3.042 1.00 98.50 123 LEU A CA 1
ATOM 968 C C . LEU A 1 123 ? -2.860 5.311 -1.550 1.00 98.50 123 LEU A C 1
ATOM 970 O O . LEU A 1 123 ? -1.755 5.316 -1.003 1.00 98.50 123 LEU A O 1
ATOM 974 N N . TYR A 1 124 ? -3.998 5.508 -0.900 1.00 98.62 124 TYR A N 1
ATOM 975 C CA . TYR A 1 124 ? -4.113 5.560 0.546 1.00 98.62 124 TYR A CA 1
ATOM 976 C C . TYR A 1 124 ? -4.537 4.194 1.066 1.00 98.62 124 TYR A C 1
ATOM 978 O O . TYR A 1 124 ? -5.424 3.574 0.484 1.00 98.62 124 TYR A O 1
ATOM 986 N N . VAL A 1 125 ? -3.910 3.741 2.148 1.00 97.75 125 VAL A N 1
ATOM 987 C CA . VAL A 1 125 ? -4.204 2.456 2.793 1.00 97.75 125 VAL A CA 1
ATOM 988 C C . VAL A 1 125 ? -4.189 2.641 4.303 1.00 97.75 125 VAL A C 1
ATOM 990 O O . VAL A 1 125 ? -3.270 3.268 4.837 1.00 97.75 125 VAL A O 1
ATOM 993 N N . TRP A 1 126 ? -5.192 2.119 4.997 1.00 96.94 126 TRP A N 1
ATOM 994 C CA . TRP A 1 126 ? -5.254 2.151 6.453 1.00 96.94 126 TRP A CA 1
ATOM 995 C C . TRP A 1 126 ? -5.886 0.886 7.022 1.00 96.94 126 TRP A C 1
ATOM 997 O O . TRP A 1 126 ? -6.696 0.223 6.381 1.00 96.94 126 TRP A O 1
ATOM 1007 N N . ALA A 1 127 ? -5.492 0.558 8.247 1.00 94.25 127 ALA A N 1
ATOM 1008 C CA . ALA A 1 127 ? -5.854 -0.685 8.913 1.00 94.25 127 ALA A CA 1
ATOM 1009 C C . ALA A 1 127 ? -6.772 -0.452 10.111 1.00 94.25 127 ALA A C 1
ATOM 1011 O O . ALA A 1 127 ? -6.509 0.456 10.903 1.00 94.25 127 ALA A O 1
ATOM 1012 N N . HIS A 1 128 ? -7.763 -1.327 10.291 1.00 89.19 128 HIS A N 1
ATOM 1013 C CA . HIS A 1 128 ? -8.700 -1.313 11.416 1.00 89.19 128 HIS A CA 1
ATOM 1014 C C . HIS A 1 128 ? -8.577 -2.605 12.241 1.00 89.19 128 HIS A C 1
ATOM 1016 O O . HIS A 1 128 ? -9.261 -3.595 11.976 1.00 89.19 128 HIS A O 1
ATOM 1022 N N . PRO A 1 129 ? -7.688 -2.654 13.240 1.00 78.12 129 PRO A N 1
ATOM 1023 C CA . PRO A 1 129 ? -7.616 -3.800 14.136 1.00 78.12 129 PRO A CA 1
ATOM 1024 C C . PRO A 1 129 ? -8.742 -3.744 15.175 1.00 78.12 129 PRO A C 1
ATOM 1026 O O . PRO A 1 129 ? -9.032 -2.681 15.728 1.00 78.12 129 PRO A O 1
ATOM 1029 N N . THR A 1 130 ? -9.359 -4.892 15.471 1.00 72.50 130 THR A N 1
ATOM 1030 C CA . THR A 1 130 ? -10.527 -4.957 16.369 1.00 72.50 130 THR A CA 1
ATOM 1031 C C . THR A 1 130 ? -10.337 -5.824 17.617 1.00 72.50 130 THR A C 1
ATOM 1033 O O . THR A 1 130 ? -11.105 -5.660 18.566 1.00 72.50 130 THR A O 1
ATOM 1036 N N . GLY A 1 131 ? -9.326 -6.706 17.666 1.00 80.25 131 GLY A N 1
ATOM 1037 C CA . GLY A 1 131 ? -9.245 -7.768 18.680 1.00 80.25 131 GLY A CA 1
ATOM 1038 C C . GLY A 1 131 ? -7.884 -8.022 19.340 1.00 80.25 131 GLY A C 1
ATOM 1039 O O . GLY A 1 131 ? -7.757 -9.013 20.058 1.00 80.25 131 GLY A O 1
ATOM 1040 N N . THR A 1 132 ? -6.872 -7.167 19.150 1.00 82.88 132 THR A N 1
ATOM 1041 C CA . THR A 1 132 ? -5.527 -7.349 19.742 1.00 82.88 132 THR A CA 1
ATOM 1042 C C . THR A 1 132 ? -5.082 -6.141 20.581 1.00 82.88 132 THR A C 1
ATOM 1044 O O . THR A 1 132 ? -5.315 -5.007 20.159 1.00 82.88 132 THR A O 1
ATOM 1047 N N . PRO A 1 133 ? -4.448 -6.345 21.759 1.00 84.25 133 PRO A N 1
ATOM 1048 C CA . PRO A 1 133 ? -3.910 -5.246 22.566 1.00 84.25 133 PRO A CA 1
ATOM 1049 C C . PRO A 1 133 ? -2.749 -4.523 21.872 1.00 84.25 133 PRO A C 1
ATOM 1051 O O . PRO A 1 133 ? -2.619 -3.313 22.028 1.00 84.25 133 PRO A O 1
ATOM 1054 N N . ASP A 1 134 ? -1.966 -5.259 21.077 1.00 84.56 134 ASP A N 1
ATOM 1055 C CA . ASP A 1 134 ? -0.806 -4.761 20.339 1.00 84.56 134 ASP A CA 1
ATOM 1056 C C . ASP A 1 134 ? -1.041 -4.994 18.835 1.00 84.56 134 ASP A C 1
ATOM 1058 O O . ASP A 1 134 ? -0.670 -6.041 18.289 1.00 84.56 134 ASP A O 1
ATOM 1062 N N . PRO A 1 135 ? -1.770 -4.092 18.158 1.00 88.25 135 PRO A N 1
ATOM 1063 C CA . PRO A 1 135 ? -2.014 -4.201 16.728 1.00 88.25 135 PRO A CA 1
ATOM 1064 C C . PRO A 1 135 ? -0.772 -3.880 15.901 1.00 88.25 135 PRO A C 1
ATOM 1066 O O . PRO A 1 135 ? 0.099 -3.129 16.330 1.00 88.25 135 PRO A O 1
ATOM 1069 N N . MET A 1 136 ? -0.739 -4.388 14.665 1.00 88.44 136 MET A N 1
ATOM 1070 C CA . MET A 1 136 ? 0.217 -3.903 13.671 1.00 88.44 136 MET A CA 1
ATOM 1071 C C . MET A 1 136 ? -0.050 -2.414 13.426 1.00 88.44 136 MET A C 1
ATOM 1073 O O . MET A 1 136 ? -1.154 -2.008 13.043 1.00 88.44 136 MET A O 1
ATOM 1077 N N . ASP A 1 137 ? 0.959 -1.599 13.698 1.00 90.31 137 ASP A N 1
ATOM 1078 C CA . ASP A 1 137 ? 0.882 -0.148 13.662 1.00 90.31 137 ASP A CA 1
ATOM 1079 C C . ASP A 1 137 ? 1.878 0.429 12.649 1.00 90.31 137 ASP A C 1
ATOM 1081 O O . ASP A 1 137 ? 2.528 -0.288 11.879 1.00 90.31 137 ASP A O 1
ATOM 1085 N N . ARG A 1 138 ? 2.015 1.757 12.650 1.00 93.62 138 ARG A N 1
ATOM 1086 C CA . ARG A 1 138 ? 2.994 2.449 11.810 1.00 93.62 138 ARG A CA 1
ATOM 1087 C C . ARG A 1 138 ? 4.403 1.865 11.933 1.00 93.62 138 ARG A C 1
ATOM 1089 O O . ARG A 1 138 ? 5.047 1.708 10.902 1.00 93.62 138 ARG A O 1
ATOM 1096 N N . LEU A 1 139 ? 4.900 1.608 13.145 1.00 93.81 139 LEU A N 1
ATOM 1097 C CA . LEU A 1 139 ? 6.287 1.176 13.342 1.00 93.81 139 LEU A CA 1
ATOM 1098 C C . LEU A 1 139 ? 6.521 -0.198 12.722 1.00 93.81 139 LEU A C 1
ATOM 1100 O O . LEU A 1 139 ? 7.529 -0.385 12.037 1.00 93.81 139 LEU A O 1
ATOM 1104 N N . PHE A 1 140 ? 5.560 -1.110 12.873 1.00 93.31 140 PHE A N 1
ATOM 1105 C CA . PHE A 1 140 ? 5.602 -2.407 12.208 1.00 93.31 140 PHE A CA 1
ATOM 1106 C C . PHE A 1 140 ? 5.688 -2.263 10.678 1.00 93.31 140 PHE A C 1
ATOM 1108 O O . PHE A 1 140 ? 6.626 -2.773 10.059 1.00 93.31 140 PHE A O 1
ATOM 1115 N N . PHE A 1 141 ? 4.746 -1.540 10.058 1.00 94.50 141 PHE A N 1
ATOM 1116 C CA . PHE A 1 141 ? 4.703 -1.396 8.596 1.00 94.50 141 PHE A CA 1
ATOM 1117 C C . PHE A 1 141 ? 5.909 -0.629 8.044 1.00 94.50 141 PHE A C 1
ATOM 1119 O O . PHE A 1 141 ? 6.444 -0.992 6.995 1.00 94.50 141 PHE A O 1
ATOM 1126 N N . GLU A 1 142 ? 6.364 0.406 8.749 1.00 96.50 142 GLU A N 1
ATOM 1127 C CA . GLU A 1 142 ? 7.547 1.182 8.383 1.00 96.50 142 GLU A CA 1
ATOM 1128 C C . GLU A 1 142 ? 8.799 0.305 8.386 1.00 96.50 142 GLU A C 1
ATOM 1130 O O . GLU A 1 142 ? 9.478 0.205 7.362 1.00 96.50 142 GLU A O 1
ATOM 1135 N N . ASN A 1 143 ? 9.060 -0.410 9.481 1.00 96.56 143 ASN A N 1
ATOM 1136 C CA . ASN A 1 143 ? 10.209 -1.308 9.570 1.00 96.56 143 ASN A CA 1
ATOM 1137 C C . ASN A 1 143 ? 10.150 -2.418 8.512 1.00 96.56 143 ASN A C 1
ATOM 1139 O O . ASN A 1 143 ? 11.171 -2.722 7.887 1.00 96.56 143 ASN A O 1
ATOM 1143 N N . LEU A 1 144 ? 8.968 -2.994 8.273 1.00 95.69 144 LEU A N 1
ATOM 1144 C CA . LEU A 1 144 ? 8.799 -4.079 7.310 1.00 95.69 144 LEU A CA 1
ATOM 1145 C C . LEU A 1 144 ? 9.087 -3.611 5.887 1.00 95.69 144 LEU A C 1
ATOM 1147 O O . LEU A 1 144 ? 9.870 -4.245 5.181 1.00 95.69 144 LEU A O 1
ATOM 1151 N N . LEU A 1 145 ? 8.477 -2.507 5.460 1.00 96.75 145 LEU A N 1
ATOM 1152 C CA . LEU A 1 145 ? 8.590 -2.034 4.081 1.00 96.75 145 LEU A CA 1
ATOM 1153 C C . LEU A 1 145 ? 9.990 -1.499 3.769 1.00 96.75 145 LEU A C 1
ATOM 1155 O O . LEU A 1 145 ? 10.514 -1.783 2.688 1.00 96.75 145 LEU A O 1
ATOM 1159 N N . LEU A 1 146 ? 10.629 -0.798 4.712 1.00 97.25 146 LEU A N 1
ATOM 1160 C CA . LEU A 1 146 ? 12.023 -0.368 4.562 1.00 97.25 146 LEU A CA 1
ATOM 1161 C C . LEU A 1 146 ? 12.955 -1.582 4.475 1.00 97.25 146 LEU A C 1
ATOM 1163 O O . LEU A 1 146 ? 13.808 -1.645 3.589 1.00 97.25 146 LEU A O 1
ATOM 1167 N N . TYR A 1 147 ? 12.748 -2.588 5.329 1.00 97.62 147 TYR A N 1
ATOM 1168 C CA . TYR A 1 147 ? 13.537 -3.814 5.290 1.00 97.62 147 TYR A CA 1
ATOM 1169 C C . TYR A 1 147 ? 13.355 -4.590 3.976 1.00 97.62 147 TYR A C 1
ATOM 1171 O O . TYR A 1 147 ? 14.341 -5.014 3.372 1.00 97.62 147 TYR A O 1
ATOM 1179 N N . MET A 1 148 ? 12.119 -4.738 3.488 1.00 97.31 148 MET A N 1
ATOM 1180 C CA . MET A 1 148 ? 11.846 -5.376 2.192 1.00 97.31 148 MET A CA 1
ATOM 1181 C C . MET A 1 148 ? 12.502 -4.620 1.033 1.00 97.31 148 MET A C 1
ATOM 1183 O O . MET A 1 148 ? 13.032 -5.250 0.116 1.00 97.31 148 MET A O 1
ATOM 1187 N N . SER A 1 149 ? 12.523 -3.287 1.091 1.00 98.25 149 SER A N 1
ATOM 1188 C CA . SER A 1 149 ? 13.240 -2.462 0.117 1.00 98.25 149 SER A CA 1
ATOM 1189 C C . SER A 1 149 ? 14.742 -2.733 0.141 1.00 98.25 149 SER A C 1
ATOM 1191 O O . SER A 1 149 ? 15.344 -2.938 -0.910 1.00 98.25 149 SER A O 1
ATOM 1193 N N . ASP A 1 150 ? 15.359 -2.781 1.322 1.00 98.44 150 ASP A N 1
ATOM 1194 C CA . ASP A 1 150 ? 16.795 -3.039 1.441 1.00 98.44 150 ASP A CA 1
ATOM 1195 C C . ASP A 1 150 ? 17.183 -4.459 0.993 1.00 98.44 150 ASP A C 1
ATOM 1197 O O . ASP A 1 150 ? 18.274 -4.655 0.446 1.00 98.44 150 ASP A O 1
ATOM 1201 N N . VAL A 1 151 ? 16.297 -5.444 1.184 1.00 97.94 151 VAL A N 1
ATOM 1202 C CA . VAL A 1 151 ? 16.464 -6.805 0.646 1.00 97.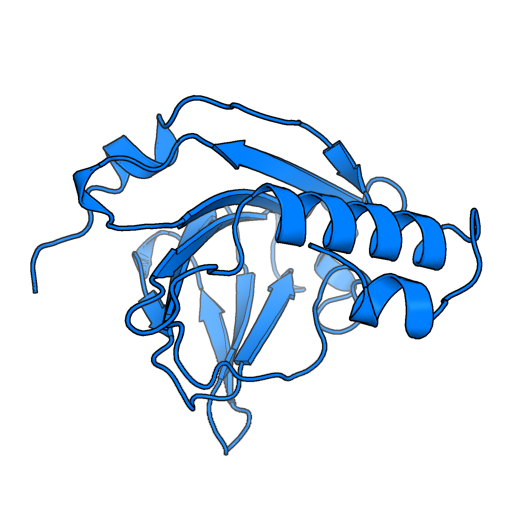94 151 VAL A CA 1
ATOM 1203 C C . VAL A 1 151 ? 16.413 -6.795 -0.884 1.00 97.94 151 VAL A C 1
ATOM 1205 O O . VAL A 1 151 ? 17.317 -7.336 -1.524 1.00 97.94 151 VAL A O 1
ATOM 1208 N N . GLU A 1 152 ? 15.399 -6.162 -1.481 1.00 97.62 152 GLU A N 1
ATOM 1209 C CA . GLU A 1 152 ? 15.261 -6.051 -2.943 1.00 97.62 152 GLU A CA 1
ATOM 1210 C C . GLU A 1 152 ? 16.462 -5.328 -3.574 1.00 97.62 152 GLU A C 1
ATOM 1212 O O . GLU A 1 152 ? 17.002 -5.747 -4.601 1.00 97.62 152 GLU A O 1
ATOM 1217 N N . GLU A 1 153 ? 16.930 -4.261 -2.928 1.00 98.06 153 GLU A N 1
ATOM 1218 C CA . GLU A 1 153 ? 18.081 -3.462 -3.360 1.00 98.06 153 GLU A CA 1
ATOM 1219 C C . GLU A 1 153 ? 19.432 -4.115 -3.027 1.00 98.06 153 GLU A C 1
ATOM 1221 O O . GLU A 1 153 ? 20.489 -3.543 -3.304 1.00 98.06 153 GLU A O 1
ATOM 1226 N N . LYS A 1 154 ? 19.416 -5.333 -2.466 1.00 98.12 154 LYS A N 1
ATOM 1227 C CA . LYS A 1 154 ? 20.599 -6.141 -2.129 1.00 98.12 154 LYS A CA 1
ATOM 1228 C C . LYS A 1 154 ? 21.550 -5.468 -1.136 1.00 98.12 154 LYS A C 1
ATOM 1230 O O . LYS A 1 154 ? 22.736 -5.800 -1.095 1.00 98.12 154 LYS A O 1
ATOM 1235 N N . LYS A 1 155 ? 21.044 -4.545 -0.320 1.00 98.19 155 LYS A N 1
ATOM 1236 C CA . LYS A 1 155 ? 21.799 -3.934 0.784 1.00 98.19 155 LYS A CA 1
ATOM 1237 C C . LYS A 1 155 ? 21.926 -4.897 1.961 1.00 98.19 155 LYS A C 1
ATOM 1239 O O . LYS A 1 155 ? 22.934 -4.883 2.664 1.00 98.19 155 LYS A O 1
ATOM 1244 N N . VAL A 1 156 ? 20.918 -5.747 2.153 1.00 97.69 156 VAL A N 1
ATOM 1245 C CA . VAL A 1 156 ? 20.877 -6.784 3.190 1.00 97.69 156 VAL A CA 1
ATOM 1246 C C . VAL A 1 156 ? 20.334 -8.095 2.622 1.00 97.69 156 VAL A C 1
ATOM 1248 O O . VAL A 1 156 ? 19.706 -8.124 1.567 1.00 97.69 156 VAL A O 1
ATOM 1251 N N . SER A 1 157 ? 20.587 -9.205 3.317 1.00 97.81 157 SER A N 1
ATOM 1252 C CA . SER A 1 157 ? 19.975 -10.501 2.993 1.00 97.81 157 SER A CA 1
ATOM 1253 C C . SER A 1 157 ? 18.665 -10.693 3.753 1.00 97.81 157 SER A C 1
ATOM 1255 O O . SER A 1 157 ? 18.527 -10.234 4.890 1.00 97.81 157 SER A O 1
ATOM 1257 N N . LEU A 1 158 ? 17.721 -11.413 3.142 1.00 96.69 158 LEU A N 1
ATOM 1258 C CA . LEU A 1 158 ? 16.466 -11.784 3.789 1.00 96.69 158 LEU A CA 1
ATOM 1259 C C . LEU A 1 158 ? 16.727 -12.662 5.024 1.00 96.69 158 LEU A C 1
ATOM 1261 O O . LEU A 1 158 ? 17.418 -13.677 4.951 1.00 96.69 158 LEU A O 1
ATOM 1265 N N . SER A 1 159 ? 16.119 -12.289 6.143 1.00 96.50 159 SER A N 1
ATOM 1266 C CA . SER A 1 159 ? 16.186 -12.951 7.437 1.00 96.50 159 SER A CA 1
ATOM 1267 C C . SER A 1 159 ? 14.768 -13.125 7.954 1.00 96.50 159 SER A C 1
ATOM 1269 O O . SER A 1 159 ? 14.115 -12.172 8.377 1.00 96.50 159 SER A O 1
ATOM 1271 N N . LEU A 1 160 ? 14.290 -14.369 7.947 1.00 92.81 160 LEU A N 1
ATOM 1272 C CA . LEU A 1 160 ? 12.972 -14.694 8.493 1.00 92.81 160 LEU A CA 1
ATOM 1273 C C . LEU A 1 160 ? 12.894 -14.380 9.991 1.00 92.81 160 LEU A C 1
ATOM 1275 O O . LEU A 1 160 ? 11.855 -13.941 10.464 1.00 92.81 160 LEU A O 1
ATOM 1279 N N . ILE A 1 161 ? 14.005 -14.537 10.720 1.00 94.50 161 ILE A N 1
ATOM 1280 C CA . ILE A 1 161 ? 14.081 -14.203 12.148 1.00 94.50 161 ILE A CA 1
ATOM 1281 C C . ILE A 1 161 ? 13.837 -12.706 12.359 1.00 94.50 161 ILE A C 1
ATOM 1283 O O . ILE A 1 161 ? 13.102 -12.339 13.267 1.00 94.50 161 ILE A O 1
ATOM 1287 N N . GLN A 1 162 ? 14.404 -11.845 11.509 1.00 93.81 162 GLN A N 1
ATOM 1288 C CA . GLN A 1 162 ? 14.175 -10.404 11.606 1.00 93.81 162 GLN A CA 1
ATOM 1289 C C . GLN A 1 162 ? 12.705 -10.050 11.370 1.00 93.81 162 GLN A C 1
ATOM 1291 O O . GLN A 1 162 ? 12.168 -9.242 12.113 1.00 93.81 162 GLN A O 1
ATOM 1296 N N . ILE A 1 163 ? 12.047 -10.681 10.392 1.00 91.12 163 ILE A N 1
ATOM 1297 C CA . ILE A 1 163 ? 10.613 -10.468 10.134 1.00 91.12 163 ILE A CA 1
ATOM 1298 C C . ILE A 1 163 ? 9.770 -10.946 11.323 1.00 91.12 163 ILE A C 1
ATOM 1300 O O . ILE A 1 163 ? 8.868 -10.243 11.758 1.00 91.12 163 ILE A O 1
ATOM 1304 N N . MET A 1 164 ? 10.072 -12.123 11.878 1.00 89.50 164 MET A N 1
ATOM 1305 C CA . MET A 1 164 ? 9.313 -12.705 12.993 1.00 89.50 164 MET A CA 1
ATOM 1306 C C . MET A 1 164 ? 9.458 -11.937 14.312 1.00 89.50 164 MET A C 1
ATOM 1308 O O . MET A 1 164 ? 8.601 -12.069 15.180 1.00 89.50 164 MET A O 1
ATOM 1312 N N . LEU A 1 165 ? 10.547 -11.186 14.482 1.00 90.19 165 LEU A N 1
ATOM 1313 C CA . LEU A 1 165 ? 10.826 -10.384 15.677 1.00 90.19 165 LEU A CA 1
ATOM 1314 C C . LEU A 1 165 ? 10.543 -8.891 15.465 1.00 90.19 165 LEU A C 1
ATOM 1316 O O . LEU A 1 165 ? 10.905 -8.076 16.310 1.00 90.19 165 LEU A O 1
ATOM 1320 N N . MET A 1 166 ? 9.945 -8.530 14.330 1.00 86.50 166 MET A N 1
ATOM 1321 C CA . MET A 1 166 ? 9.621 -7.152 13.997 1.00 86.50 166 MET A CA 1
ATOM 1322 C C . MET A 1 166 ? 8.339 -6.736 14.721 1.00 86.50 166 MET A C 1
ATOM 1324 O O . MET A 1 166 ? 7.255 -7.203 14.375 1.00 86.50 166 MET A O 1
ATOM 1328 N N . GLN A 1 167 ? 8.485 -5.867 15.719 1.00 64.56 167 GLN A N 1
ATOM 1329 C CA . GLN A 1 167 ? 7.425 -5.083 16.354 1.00 64.56 167 GLN A CA 1
ATOM 1330 C C . GLN A 1 167 ? 7.978 -3.691 16.650 1.00 64.56 167 GLN A C 1
ATOM 1332 O O . GLN A 1 167 ? 9.084 -3.616 17.235 1.00 64.56 167 GLN A O 1
#

Foldseek 3Di:
DPADPVVCLVPFAFPDDQDQFQVNQKTKTWGDDDPVVQFQTKIKMKGFPPLLLCWCNRLLWDPFDFAAFKKKKKAKAAWKKWKQKAPVRDIDIHHNVVGMDIGDGPMTMIITRHNPGPGMIIMMMTMNGDDDPDDCHPQQVVVVRRVSRCCSVVVDPDDPVCNVPRD

Organism: NCBI:txid119953

pLDDT: mean 94.7, std 7.19, range [44.81, 98.75]

InterPro domains:
  IPR011051 RmlC-like cupin domain superfamily [SSF51182] (60-144)
  IPR014710 RmlC-like jelly roll fold [G3DSA:2.60.120.10] (13-155)